Protein AF-A0A4Y2MQF5-F1 (afdb_monomer)

Nearest PDB structures (foldseek):
  8ouw-assembly1_B  TM=2.070E-01  e=8.314E+00  Caenorhabditis elegans

Foldseek 3Di:
DDPVVPVCVQVVDPVSVVVVVVVVCVVCVVVVDDDDDDPDDPLLVQLVVQVVVVVVDVDGDDDDDFPVNVLSNLVVDPDCPPD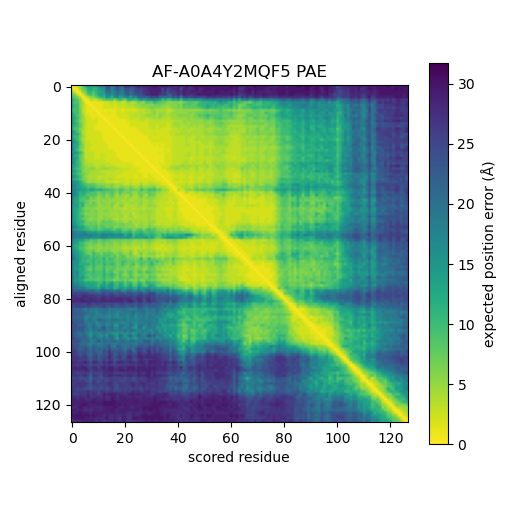HPVVNVVSVVCCVQCHGPVDRPPPPDHSVVVVVVVVVCVVVPDD

Sequence (127 aa):
MSATNVQEKFLSNDKNKQRLINMLCVKFQKEGFVVKQAEEDVDYLMIKNALEIEKESLFVAVVGEDVDLLVIMTTSTNSENSFSPHIRNNILFLHAFGGCDTTSALFRQGKKKFINSTELQAADFFP

Organism: Araneus ventricosus (NCBI:txid182803)

Mean predicted aligned error: 13.64 Å

Structure (mmCIF, N/CA/C/O backbone):
data_AF-A0A4Y2MQF5-F1
#
_entry.id   AF-A0A4Y2MQF5-F1
#
loop_
_atom_site.group_PDB
_atom_site.id
_atom_site.type_symbol
_atom_site.label_atom_id
_atom_site.label_alt_id
_atom_site.label_comp_id
_atom_site.label_asym_id
_atom_site.label_entity_id
_atom_site.label_seq_id
_atom_site.pdbx_PDB_ins_code
_atom_site.Cartn_x
_atom_site.Cartn_y
_atom_site.Cartn_z
_atom_site.occupancy
_atom_site.B_iso_or_equiv
_atom_site.auth_seq_id
_atom_site.auth_comp_id
_atom_site.auth_asym_id
_atom_site.auth_atom_id
_atom_site.pdbx_PDB_model_num
ATOM 1 N N . MET A 1 1 ? -0.814 -3.547 -37.266 1.00 41.41 1 MET A N 1
ATOM 2 C CA . MET A 1 1 ? -0.016 -2.571 -36.493 1.00 41.41 1 MET A CA 1
ATOM 3 C C . MET A 1 1 ? -0.594 -2.530 -35.093 1.00 41.41 1 MET A C 1
ATOM 5 O O . MET A 1 1 ? -1.747 -2.155 -34.951 1.00 41.41 1 MET A O 1
ATOM 9 N N . SER A 1 2 ? 0.143 -3.033 -34.103 1.00 46.88 2 SER A N 1
ATOM 10 C CA . SER A 1 2 ? -0.310 -3.055 -32.707 1.00 46.88 2 SER A CA 1
ATOM 11 C C . SER A 1 2 ? -0.133 -1.666 -32.086 1.00 46.88 2 SER A C 1
ATOM 13 O O . SER A 1 2 ? 0.865 -0.999 -32.354 1.00 46.88 2 SER A O 1
ATOM 15 N N . ALA A 1 3 ? -1.093 -1.224 -31.273 1.00 51.22 3 ALA A N 1
ATOM 16 C CA . ALA A 1 3 ? -1.109 0.073 -30.589 1.00 51.22 3 ALA A CA 1
ATOM 17 C C . ALA A 1 3 ? -0.084 0.182 -29.434 1.00 51.22 3 ALA A C 1
ATOM 19 O O . ALA A 1 3 ? -0.244 0.993 -28.525 1.00 51.22 3 ALA A O 1
ATOM 20 N N . THR A 1 4 ? 0.981 -0.620 -29.455 1.00 53.91 4 THR A N 1
ATOM 21 C CA . THR A 1 4 ? 1.972 -0.731 -28.378 1.00 53.91 4 THR A CA 1
ATOM 22 C C . THR A 1 4 ? 2.780 0.552 -28.159 1.00 53.91 4 THR A C 1
ATOM 24 O O . THR A 1 4 ? 3.164 0.845 -27.036 1.00 53.91 4 THR A O 1
ATOM 27 N N . ASN A 1 5 ? 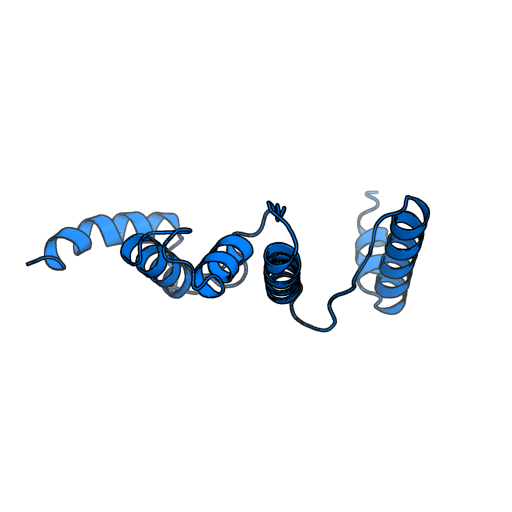2.945 1.396 -29.183 1.00 59.25 5 ASN A N 1
ATOM 28 C CA . ASN A 1 5 ? 3.728 2.636 -29.078 1.00 59.25 5 ASN A CA 1
ATOM 29 C C . ASN A 1 5 ? 2.998 3.808 -28.385 1.00 59.25 5 ASN A C 1
ATOM 31 O O . ASN A 1 5 ? 3.623 4.830 -28.110 1.00 59.25 5 ASN A O 1
ATOM 35 N N . VAL A 1 6 ? 1.683 3.723 -28.137 1.00 81.69 6 VAL A N 1
ATOM 36 C CA . VAL A 1 6 ? 0.910 4.861 -27.593 1.00 81.69 6 VAL A CA 1
ATOM 37 C C . VAL A 1 6 ? 0.894 4.851 -26.068 1.00 81.69 6 VAL A C 1
ATOM 39 O O . VAL A 1 6 ? 1.110 5.895 -25.458 1.00 81.69 6 VAL A O 1
ATOM 42 N N . GLN A 1 7 ? 0.675 3.687 -25.453 1.00 85.56 7 GLN A N 1
ATOM 43 C CA . GLN A 1 7 ? 0.619 3.564 -23.996 1.00 85.56 7 GLN A CA 1
ATOM 44 C C . GLN A 1 7 ? 1.992 3.797 -23.365 1.00 85.56 7 GLN A C 1
ATOM 46 O O . GLN A 1 7 ? 2.103 4.639 -22.478 1.00 85.56 7 GLN A O 1
ATOM 51 N N . GLU A 1 8 ? 3.037 3.115 -23.841 1.00 88.25 8 GLU A N 1
ATOM 52 C CA . GLU A 1 8 ? 4.396 3.304 -23.315 1.00 88.25 8 GLU A CA 1
ATOM 53 C C . GLU A 1 8 ? 4.845 4.760 -23.451 1.00 88.25 8 GLU A C 1
ATOM 55 O O . GLU A 1 8 ? 5.303 5.354 -22.481 1.00 88.25 8 GLU A O 1
ATOM 60 N N . LYS A 1 9 ? 4.608 5.385 -24.611 1.00 89.75 9 LYS A N 1
ATOM 61 C CA . LYS A 1 9 ? 4.920 6.804 -24.847 1.00 89.75 9 LYS A CA 1
ATOM 62 C C . LYS A 1 9 ? 4.100 7.759 -23.977 1.00 89.75 9 LYS A C 1
ATOM 64 O O . LYS A 1 9 ? 4.564 8.845 -23.629 1.00 89.75 9 LYS A O 1
ATOM 69 N N . PHE A 1 10 ? 2.860 7.398 -23.657 1.00 89.81 10 PHE A N 1
ATOM 70 C CA . PHE A 1 10 ? 2.026 8.184 -22.757 1.00 89.81 10 PHE A CA 1
ATOM 71 C C . PHE A 1 10 ? 2.534 8.079 -21.314 1.00 89.81 10 PHE A C 1
ATOM 73 O O . PHE A 1 10 ? 2.687 9.110 -20.659 1.00 89.81 10 PHE A O 1
ATOM 80 N N . LEU A 1 11 ? 2.840 6.864 -20.848 1.00 91.62 11 LEU A N 1
ATOM 81 C CA . LEU A 1 11 ? 3.304 6.579 -19.487 1.00 91.62 11 LEU A CA 1
ATOM 82 C C . LEU A 1 11 ? 4.771 6.966 -19.253 1.00 91.62 11 LEU A C 1
ATOM 84 O O . LEU A 1 11 ? 5.152 7.242 -18.119 1.00 91.62 11 LEU A O 1
ATOM 88 N N . SER A 1 12 ? 5.591 7.077 -20.297 1.00 91.81 12 SER A N 1
ATOM 89 C CA . SER A 1 12 ? 6.964 7.580 -20.179 1.00 91.81 12 SER A CA 1
ATOM 90 C C . SER A 1 12 ? 7.030 9.087 -19.891 1.00 91.81 12 SER A C 1
ATOM 92 O O . SER A 1 12 ? 8.096 9.601 -19.575 1.00 91.81 12 SER A O 1
ATOM 94 N N . ASN A 1 13 ? 5.918 9.820 -20.020 1.00 92.94 13 ASN A N 1
ATOM 95 C CA . ASN A 1 13 ? 5.850 11.257 -19.761 1.00 92.94 13 ASN A CA 1
ATOM 96 C C . ASN A 1 13 ? 5.294 11.536 -18.356 1.00 92.94 13 ASN A C 1
ATOM 98 O O . ASN A 1 13 ? 4.129 11.253 -18.070 1.00 92.94 13 ASN A O 1
ATOM 102 N N . ASP A 1 14 ? 6.095 12.166 -17.495 1.00 93.62 14 ASP A N 1
ATOM 103 C CA . ASP A 1 14 ? 5.702 12.436 -16.106 1.00 93.62 14 ASP A CA 1
ATOM 104 C C . ASP A 1 14 ? 4.481 13.350 -15.982 1.00 93.62 14 ASP A C 1
ATOM 106 O O . ASP A 1 14 ? 3.617 13.108 -15.144 1.00 93.62 14 ASP A O 1
ATOM 110 N N . LYS A 1 15 ? 4.329 14.350 -16.862 1.00 93.81 15 LYS A N 1
ATOM 111 C CA . LYS A 1 15 ? 3.142 15.224 -16.856 1.00 93.81 15 LYS A CA 1
ATOM 112 C C . LYS A 1 15 ? 1.874 14.445 -17.193 1.00 93.81 15 LYS A C 1
ATOM 114 O O . LYS A 1 15 ? 0.815 14.732 -16.637 1.00 93.81 15 LYS A O 1
ATOM 119 N N . ASN A 1 16 ? 1.968 13.469 -18.094 1.00 92.31 16 ASN A N 1
ATOM 120 C CA . ASN A 1 16 ? 0.840 12.612 -18.446 1.00 92.31 16 ASN A CA 1
ATOM 121 C C . ASN A 1 16 ? 0.499 11.644 -17.311 1.00 92.31 16 ASN A C 1
ATOM 123 O O . ASN A 1 16 ? -0.678 11.538 -16.967 1.00 92.31 16 ASN A O 1
ATOM 127 N N . LYS A 1 17 ? 1.503 11.014 -16.682 1.00 92.19 17 LYS A N 1
ATOM 128 C CA . LYS A 1 17 ? 1.304 10.182 -15.481 1.00 92.19 17 LYS A CA 1
ATOM 129 C C . LYS A 1 17 ? 0.608 10.968 -14.373 1.00 92.19 17 LYS A C 1
ATOM 131 O O . LYS A 1 17 ? -0.427 10.536 -13.880 1.00 92.19 17 LYS A O 1
ATOM 136 N N . GLN A 1 18 ? 1.104 12.163 -14.061 1.00 91.62 18 GLN A N 1
ATOM 137 C CA . GLN A 1 18 ? 0.517 13.021 -13.030 1.00 91.62 18 GLN A CA 1
ATOM 138 C C . GLN A 1 18 ? -0.922 13.434 -13.359 1.00 91.62 18 GLN A C 1
ATOM 140 O O . GLN A 1 18 ? -1.805 13.380 -12.507 1.00 91.62 18 GLN A O 1
ATOM 145 N N . ARG A 1 19 ? -1.210 13.785 -14.619 1.00 94.56 19 ARG A N 1
ATOM 146 C CA . ARG A 1 19 ? -2.586 14.073 -15.058 1.00 94.56 19 ARG A CA 1
ATOM 147 C C . ARG A 1 19 ? -3.508 12.863 -14.927 1.00 94.56 19 ARG A C 1
ATOM 149 O O . ARG A 1 19 ? -4.654 13.035 -14.518 1.00 94.56 19 ARG A O 1
ATOM 156 N N . LEU A 1 20 ? -3.025 11.671 -15.274 1.00 94.19 20 LEU A N 1
ATOM 157 C CA . LEU A 1 20 ? -3.786 10.430 -15.148 1.00 94.19 20 LEU A CA 1
ATOM 158 C C . LEU A 1 20 ? -4.105 10.130 -13.679 1.00 94.19 20 LEU A C 1
ATOM 160 O O . LEU A 1 20 ? -5.267 9.893 -13.356 1.00 94.19 20 LEU A O 1
ATOM 164 N N . ILE A 1 21 ? -3.104 10.214 -12.800 1.00 93.00 21 ILE A N 1
ATOM 165 C CA . ILE A 1 21 ? -3.263 10.020 -11.353 1.00 93.00 21 ILE A CA 1
ATOM 166 C C . ILE A 1 21 ? -4.287 11.019 -10.800 1.00 93.00 21 ILE A C 1
ATOM 168 O O . ILE A 1 21 ? -5.267 10.615 -10.179 1.00 93.00 21 ILE A O 1
ATOM 172 N N . ASN A 1 22 ? -4.144 12.310 -11.110 1.00 94.50 22 ASN A N 1
ATOM 173 C CA . ASN A 1 22 ? -5.073 13.340 -10.638 1.00 94.50 22 ASN A CA 1
ATOM 174 C C . ASN A 1 22 ? -6.507 13.125 -11.137 1.00 94.50 22 ASN A C 1
ATOM 176 O O . ASN A 1 22 ? -7.459 13.320 -10.382 1.00 94.50 22 ASN A O 1
ATOM 180 N N . MET A 1 23 ? 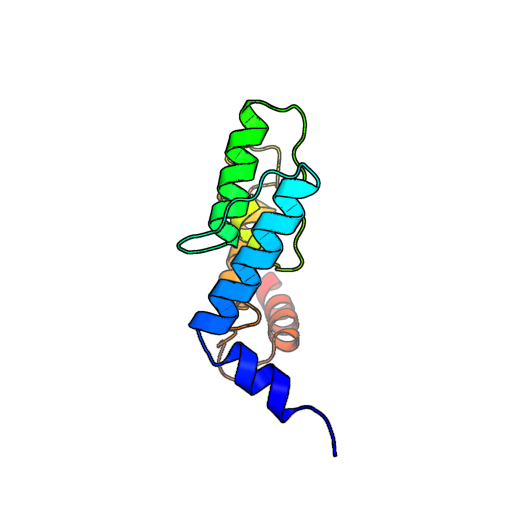-6.678 12.701 -12.392 1.00 96.50 23 MET A N 1
ATOM 181 C CA . MET A 1 23 ? -7.994 12.367 -12.939 1.00 96.50 23 MET A CA 1
ATOM 182 C C . MET A 1 23 ? -8.649 11.222 -12.156 1.00 96.50 23 MET A C 1
ATOM 184 O O . MET A 1 23 ? -9.823 11.332 -11.791 1.00 96.50 23 MET A O 1
ATOM 188 N N . LEU A 1 24 ? -7.892 10.164 -11.848 1.00 93.94 24 LEU A N 1
ATOM 189 C CA . LEU A 1 24 ? -8.375 9.046 -11.036 1.00 93.94 24 LEU A CA 1
ATOM 190 C C . LEU A 1 24 ? -8.734 9.498 -9.616 1.00 93.94 24 LEU A C 1
ATOM 192 O O . LEU A 1 24 ? -9.830 9.188 -9.151 1.00 93.94 24 LEU A O 1
ATOM 196 N N . CYS A 1 25 ? -7.878 10.288 -8.960 1.00 94.56 25 CYS A N 1
ATOM 197 C CA . CYS A 1 25 ? -8.151 10.814 -7.620 1.00 94.56 25 CYS A CA 1
ATOM 198 C C . CYS A 1 25 ? -9.461 11.603 -7.574 1.00 94.56 25 CYS A C 1
ATOM 200 O O . CYS A 1 25 ? -10.313 11.321 -6.736 1.00 94.56 25 CYS A O 1
ATOM 202 N N . VAL A 1 26 ? -9.660 12.534 -8.513 1.00 95.88 26 VAL A N 1
ATOM 203 C CA . VAL A 1 26 ? -10.897 13.324 -8.600 1.00 95.88 26 VAL A CA 1
ATOM 204 C C . VAL A 1 26 ? -12.111 12.425 -8.822 1.00 95.88 26 VAL A C 1
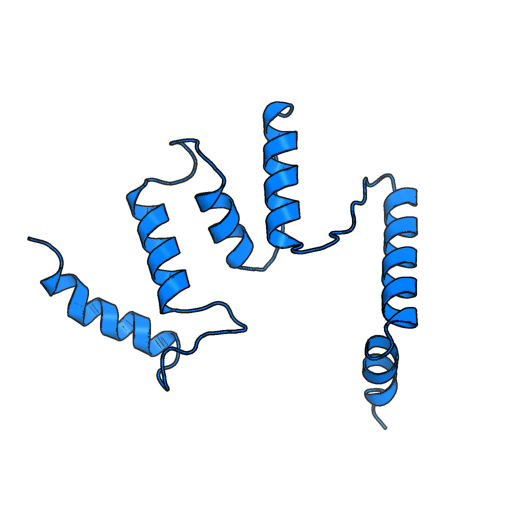ATOM 206 O O . VAL A 1 26 ? -13.176 12.687 -8.266 1.00 95.88 26 VAL A O 1
ATOM 209 N N . LYS A 1 27 ? -11.983 11.370 -9.634 1.00 97.06 27 LYS A N 1
ATOM 210 C CA . LYS A 1 27 ? -13.090 10.447 -9.891 1.00 97.06 27 LYS A CA 1
ATOM 211 C C . LYS A 1 27 ? -13.476 9.666 -8.635 1.00 97.06 27 LYS A C 1
ATOM 213 O O . LYS A 1 27 ? -14.645 9.672 -8.278 1.00 97.06 27 LYS A O 1
ATOM 218 N N . PHE A 1 28 ? -12.515 9.075 -7.931 1.00 94.56 28 PHE A N 1
ATOM 219 C CA . PHE A 1 28 ? -12.787 8.356 -6.683 1.00 94.56 28 PHE A CA 1
ATOM 220 C C . PHE A 1 28 ? -13.339 9.273 -5.586 1.00 94.56 28 PHE A C 1
ATOM 222 O O . PHE A 1 28 ? -14.295 8.905 -4.909 1.00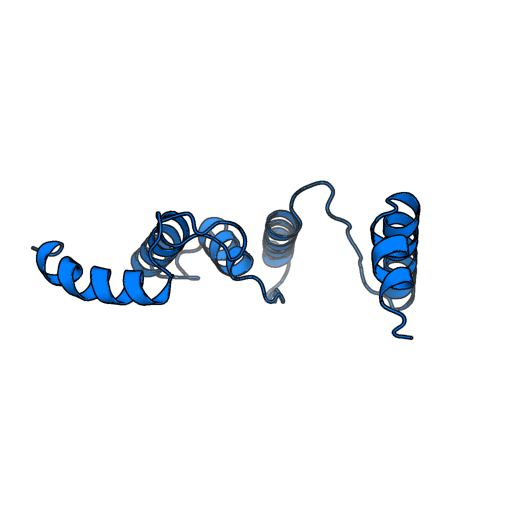 94.56 28 PHE A O 1
ATOM 229 N N . GLN A 1 29 ? -12.817 10.495 -5.466 1.00 96.69 29 GLN A N 1
ATOM 230 C CA . GLN A 1 29 ? -13.350 11.491 -4.532 1.00 96.69 29 GLN A CA 1
ATOM 231 C C . GLN A 1 29 ? -14.804 11.863 -4.844 1.00 96.69 29 GLN A C 1
ATOM 233 O O . GLN A 1 29 ? -15.606 12.024 -3.928 1.00 96.69 29 GLN A O 1
ATOM 238 N N . LYS A 1 30 ? -15.175 11.959 -6.128 1.00 97.06 30 LYS A N 1
ATOM 239 C CA . LYS A 1 30 ? -16.569 12.194 -6.542 1.00 97.06 30 LYS A CA 1
ATOM 240 C C . LYS A 1 30 ? -17.502 11.034 -6.201 1.00 97.06 30 LYS A C 1
ATOM 242 O O . LYS A 1 30 ? -18.656 11.288 -5.883 1.00 97.06 30 LYS A O 1
ATOM 247 N N . GLU A 1 31 ? -17.005 9.802 -6.235 1.00 96.94 31 GLU A N 1
ATOM 248 C CA . GLU A 1 31 ? -17.744 8.609 -5.792 1.00 96.94 31 GLU A CA 1
ATOM 249 C C . GLU A 1 31 ? -17.780 8.470 -4.252 1.00 96.94 31 GLU A C 1
ATOM 251 O O . GLU A 1 31 ? -18.302 7.492 -3.727 1.00 96.94 31 GLU A O 1
ATOM 256 N N . GLY A 1 32 ? -17.238 9.445 -3.508 1.00 96.00 32 GLY A N 1
ATOM 257 C CA . GLY A 1 32 ? -17.285 9.493 -2.044 1.00 96.00 32 GLY A CA 1
ATOM 258 C C . GLY A 1 32 ? -16.120 8.802 -1.336 1.00 96.00 32 GLY A C 1
ATOM 259 O O . GLY A 1 32 ? -16.129 8.706 -0.109 1.00 96.00 32 GLY A O 1
ATOM 260 N N . PHE A 1 33 ? -15.101 8.342 -2.066 1.00 93.56 33 PHE A N 1
ATOM 261 C CA . PHE A 1 33 ? -13.916 7.740 -1.457 1.00 93.56 33 PHE A CA 1
ATOM 262 C C . PHE A 1 33 ? -12.928 8.801 -0.969 1.00 93.56 33 PHE A C 1
ATOM 264 O O . PHE A 1 33 ? -12.622 9.774 -1.662 1.00 93.56 33 PHE A O 1
ATOM 271 N N . VAL A 1 34 ? -12.345 8.567 0.206 1.00 91.12 34 VAL A N 1
ATOM 272 C CA . VAL A 1 34 ? -11.177 9.326 0.665 1.00 91.12 34 VAL A CA 1
ATOM 273 C C . VAL A 1 34 ? -9.950 8.810 -0.080 1.00 91.12 34 VAL A C 1
ATOM 275 O O . VAL A 1 34 ? -9.621 7.631 -0.006 1.00 91.12 34 VAL A O 1
ATOM 278 N N . VAL A 1 35 ? -9.262 9.700 -0.794 1.00 91.44 35 VAL A N 1
ATOM 279 C CA . VAL A 1 35 ? -8.063 9.367 -1.573 1.00 91.44 35 VAL A CA 1
ATOM 280 C C . VAL A 1 35 ? -6.862 10.100 -0.992 1.00 91.44 35 VAL A C 1
ATOM 282 O O . VAL A 1 35 ? -6.896 11.324 -0.863 1.00 91.44 35 VAL A O 1
ATOM 285 N N . LYS A 1 36 ? -5.792 9.359 -0.693 1.00 89.38 36 LYS A N 1
ATOM 286 C CA . LYS A 1 36 ? -4.476 9.893 -0.317 1.00 89.38 36 LYS A CA 1
ATOM 287 C C . LYS A 1 36 ? -3.451 9.428 -1.354 1.00 89.38 36 LYS A C 1
ATOM 289 O O . LYS A 1 36 ? -3.390 8.240 -1.647 1.00 89.38 36 LYS A O 1
ATOM 294 N N . GLN A 1 37 ? -2.676 10.351 -1.921 1.00 89.25 37 GLN A N 1
ATOM 295 C CA . GLN A 1 37 ? -1.520 9.997 -2.753 1.00 89.25 37 GLN A CA 1
ATOM 296 C C . GLN A 1 37 ? -0.294 9.830 -1.852 1.00 89.25 37 GLN A C 1
ATOM 298 O O . GLN A 1 37 ? -0.103 10.629 -0.936 1.00 89.25 37 GLN A O 1
ATOM 303 N N . ALA A 1 38 ? 0.516 8.803 -2.107 1.00 86.56 38 ALA A N 1
ATOM 304 C CA . ALA A 1 38 ? 1.794 8.643 -1.429 1.00 86.56 38 ALA A CA 1
ATOM 305 C C . ALA A 1 38 ? 2.842 9.571 -2.045 1.00 86.56 38 ALA A C 1
ATOM 307 O O . ALA A 1 38 ? 2.953 9.660 -3.266 1.00 86.56 38 ALA A O 1
ATOM 308 N N . GLU A 1 39 ? 3.588 10.268 -1.192 1.00 81.44 39 GLU A N 1
ATOM 309 C CA . GLU A 1 39 ? 4.730 11.090 -1.606 1.00 81.44 39 GLU A CA 1
ATOM 310 C C . GLU A 1 39 ? 6.001 10.243 -1.780 1.00 81.44 39 GLU A C 1
ATOM 312 O O . GLU A 1 39 ? 6.825 10.528 -2.644 1.00 81.44 39 GLU A O 1
ATOM 317 N N . GLU A 1 40 ? 6.113 9.168 -0.998 1.00 79.69 40 GLU A N 1
ATOM 318 C CA . GLU A 1 40 ? 7.237 8.233 -0.992 1.00 79.69 40 GLU A CA 1
ATOM 319 C C . GLU A 1 40 ? 6.740 6.808 -1.309 1.00 79.69 40 GLU A C 1
ATOM 321 O O . GLU A 1 40 ? 6.213 6.550 -2.389 1.00 79.69 40 GLU A O 1
ATOM 326 N N . ASP A 1 41 ? 6.890 5.882 -0.364 1.00 84.12 41 ASP A N 1
ATOM 327 C CA . ASP A 1 41 ? 6.513 4.480 -0.490 1.00 84.12 41 ASP A CA 1
ATOM 328 C C . ASP A 1 41 ? 5.006 4.279 -0.225 1.00 84.12 41 ASP A C 1
ATOM 330 O O . ASP A 1 41 ? 4.481 4.637 0.838 1.00 84.12 41 ASP A O 1
ATOM 334 N N . VAL A 1 42 ? 4.300 3.723 -1.216 1.00 84.62 42 VAL A N 1
ATOM 335 C CA . VAL A 1 42 ? 2.854 3.457 -1.148 1.00 84.62 42 VAL A CA 1
ATOM 336 C C . VAL A 1 42 ? 2.543 2.374 -0.120 1.00 84.62 42 VAL A C 1
ATOM 338 O O . VAL A 1 42 ? 1.561 2.511 0.615 1.00 84.62 42 VAL A O 1
ATOM 341 N N . ASP A 1 43 ? 3.376 1.341 -0.030 1.00 86.38 43 ASP A N 1
ATOM 342 C CA . ASP A 1 43 ? 3.150 0.178 0.820 1.00 86.38 43 ASP A CA 1
ATOM 343 C C . ASP A 1 43 ? 3.270 0.579 2.285 1.00 86.38 43 ASP A C 1
ATOM 345 O O . ASP A 1 43 ? 2.348 0.368 3.081 1.00 86.38 43 ASP A O 1
ATOM 349 N N . TYR A 1 44 ? 4.354 1.277 2.633 1.00 85.12 44 TYR A N 1
ATOM 350 C CA . TYR A 1 44 ? 4.534 1.797 3.987 1.00 85.12 44 TYR A CA 1
ATOM 351 C C . TYR A 1 44 ? 3.419 2.771 4.380 1.00 85.12 44 TYR A C 1
ATOM 353 O O . TYR A 1 44 ? 2.854 2.670 5.476 1.00 85.12 44 TYR A O 1
ATOM 361 N N . LEU A 1 45 ? 3.060 3.700 3.488 1.00 86.50 45 LEU A N 1
ATOM 362 C CA . LEU A 1 45 ? 2.012 4.674 3.777 1.00 86.50 45 LEU A CA 1
ATOM 363 C C . LEU A 1 45 ? 0.638 4.009 3.935 1.00 86.50 45 LEU A C 1
ATOM 365 O O . LEU A 1 45 ? -0.151 4.437 4.785 1.00 86.50 45 LEU A O 1
ATOM 369 N N . MET A 1 46 ? 0.334 2.972 3.153 1.00 89.19 46 MET A N 1
ATOM 370 C CA . MET A 1 46 ? -0.925 2.240 3.269 1.00 89.19 46 MET A CA 1
ATOM 371 C C . MET A 1 46 ? -1.025 1.523 4.619 1.00 89.19 46 MET A C 1
ATOM 373 O O . MET A 1 46 ? -2.026 1.689 5.320 1.00 89.19 46 MET A O 1
ATOM 377 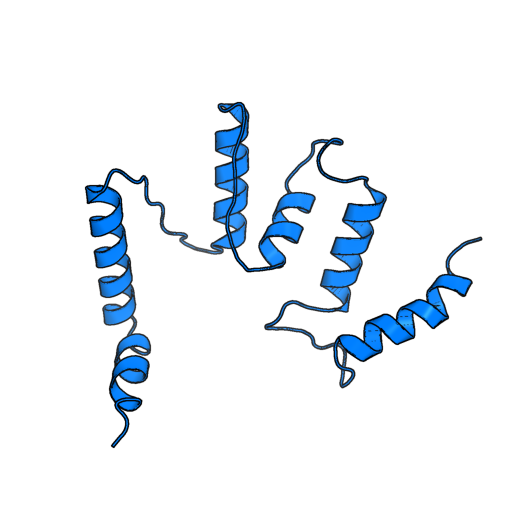N N . ILE A 1 47 ? 0.025 0.802 5.024 1.00 88.88 47 ILE A N 1
ATOM 378 C CA . ILE A 1 47 ? 0.060 0.093 6.311 1.00 88.88 47 ILE A CA 1
ATOM 379 C C . ILE A 1 47 ? -0.004 1.071 7.486 1.00 88.88 47 ILE A C 1
ATOM 381 O O . ILE A 1 47 ? -0.782 0.870 8.420 1.00 88.88 47 ILE A O 1
ATOM 385 N N . LYS A 1 48 ? 0.749 2.173 7.427 1.00 87.38 48 LYS A N 1
ATOM 386 C CA . LYS A 1 48 ? 0.719 3.201 8.472 1.00 87.38 48 LYS A CA 1
ATOM 387 C C . LYS A 1 48 ? -0.678 3.803 8.639 1.00 87.38 48 LYS A C 1
ATOM 389 O O . LYS A 1 48 ? -1.168 3.893 9.761 1.00 87.38 48 LYS A O 1
ATOM 394 N N . ASN A 1 49 ? -1.336 4.173 7.537 1.00 87.88 49 ASN A N 1
ATOM 395 C CA . ASN A 1 49 ? -2.707 4.686 7.585 1.00 87.88 49 ASN A CA 1
ATOM 396 C C . ASN A 1 49 ? -3.683 3.643 8.147 1.00 87.88 49 ASN A C 1
ATOM 398 O O . ASN A 1 49 ? -4.565 3.998 8.923 1.00 87.88 49 ASN A O 1
ATOM 402 N N . ALA A 1 50 ? -3.533 2.369 7.777 1.00 88.38 50 ALA A N 1
ATOM 403 C CA . ALA A 1 50 ? -4.382 1.300 8.294 1.00 88.38 50 ALA A CA 1
ATOM 404 C C . ALA A 1 50 ? -4.254 1.155 9.819 1.00 88.38 50 ALA A C 1
ATOM 406 O O . ALA A 1 50 ? -5.271 1.069 10.501 1.00 88.38 50 ALA A O 1
ATOM 407 N N . LEU A 1 51 ? -3.030 1.212 10.356 1.00 85.88 51 LEU A N 1
ATOM 408 C CA . LEU A 1 51 ? -2.764 1.173 11.801 1.00 85.88 51 LEU A CA 1
ATOM 409 C C . LEU A 1 51 ? -3.281 2.415 12.537 1.00 85.88 51 LEU A C 1
ATOM 411 O O . LEU A 1 51 ? -3.683 2.336 13.695 1.00 85.88 51 LEU A O 1
ATOM 415 N N . GLU A 1 52 ? -3.261 3.583 11.895 1.00 87.00 52 GLU A N 1
ATOM 416 C CA . GLU A 1 52 ? -3.872 4.791 12.457 1.00 87.00 52 GLU A CA 1
ATOM 417 C C . GLU A 1 52 ? -5.399 4.654 12.540 1.00 87.00 52 GLU A C 1
ATOM 419 O O . GLU A 1 52 ? -5.971 4.966 13.581 1.00 87.00 52 GLU A O 1
ATOM 424 N N . ILE A 1 53 ? -6.045 4.123 11.496 1.00 86.06 53 ILE A N 1
ATOM 425 C CA . ILE A 1 53 ? -7.501 3.895 11.463 1.00 86.06 53 ILE A CA 1
ATOM 426 C C . ILE A 1 53 ? -7.919 2.786 12.438 1.00 86.06 53 ILE A C 1
ATOM 428 O O . ILE A 1 53 ? -8.973 2.896 13.063 1.00 86.06 53 ILE A O 1
ATOM 432 N N . GLU A 1 54 ? -7.107 1.737 12.599 1.00 85.56 54 GLU A N 1
ATOM 433 C CA . GLU A 1 54 ? -7.359 0.618 13.521 1.00 85.56 54 GLU A CA 1
ATOM 434 C C . GLU A 1 54 ? -7.503 1.093 14.972 1.00 85.56 54 GLU A C 1
ATOM 436 O O . GLU A 1 54 ? -8.367 0.613 15.697 1.00 85.56 54 GLU A O 1
ATOM 441 N N . LYS A 1 55 ? -6.742 2.108 15.396 1.00 82.94 55 LYS A N 1
ATOM 442 C CA . LYS A 1 55 ? -6.884 2.679 16.749 1.00 82.94 55 LYS A CA 1
ATOM 443 C C . LYS A 1 55 ? -8.277 3.245 17.022 1.00 82.94 55 LYS A C 1
ATOM 445 O O . LYS A 1 55 ? -8.688 3.324 18.177 1.00 82.94 55 LYS A O 1
ATOM 450 N N . GLU A 1 56 ? -8.976 3.658 15.972 1.00 81.69 56 GLU A N 1
ATOM 451 C CA . GLU A 1 56 ? -10.294 4.287 16.037 1.00 81.69 56 GLU A CA 1
ATOM 452 C C . GLU A 1 56 ? -11.417 3.360 15.538 1.00 81.69 56 GLU A C 1
ATOM 454 O O . GLU A 1 56 ? -12.595 3.696 15.660 1.00 81.69 56 GLU A O 1
ATOM 459 N N . SER A 1 57 ? -11.077 2.187 14.991 1.00 78.62 57 SER A N 1
ATOM 460 C CA . SER A 1 57 ? -12.005 1.292 14.291 1.00 78.62 57 SER A CA 1
ATOM 461 C C . SER A 1 57 ? -11.875 -0.147 14.774 1.00 78.62 57 SER A C 1
ATOM 463 O O . SER A 1 57 ? -10.785 -0.656 14.983 1.00 78.62 57 SER A O 1
ATOM 465 N N . LEU A 1 58 ? -12.995 -0.864 14.870 1.00 75.56 58 LEU A N 1
ATOM 466 C CA . LEU A 1 58 ? -12.985 -2.271 15.297 1.00 75.56 58 LEU A CA 1
ATOM 467 C C . LEU A 1 58 ? -12.313 -3.215 14.286 1.00 75.56 58 LEU A C 1
ATOM 469 O O . LEU A 1 58 ? -11.881 -4.302 14.661 1.00 75.56 58 LEU A O 1
ATOM 473 N N . PHE A 1 59 ? -12.275 -2.839 13.004 1.00 83.00 59 PHE A N 1
ATOM 474 C CA . PHE A 1 59 ? -11.734 -3.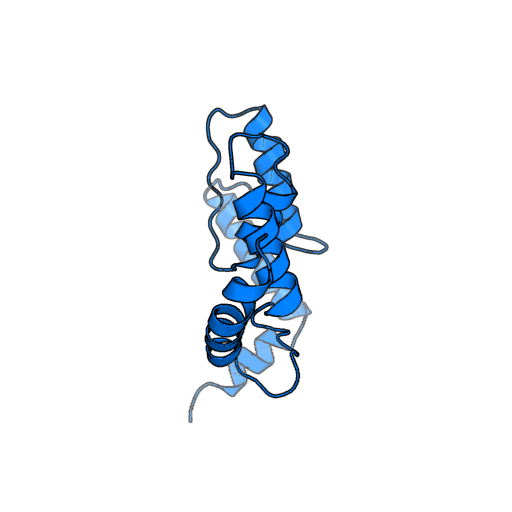670 11.935 1.00 83.00 59 PHE A CA 1
ATOM 475 C C . PHE A 1 59 ? -11.243 -2.816 10.764 1.00 83.00 59 PHE A C 1
ATOM 477 O O . PHE A 1 59 ? -11.949 -1.915 10.309 1.00 83.00 59 PHE A O 1
ATOM 484 N N . VAL A 1 60 ? -10.060 -3.145 10.246 1.00 85.50 60 VAL A N 1
ATOM 485 C CA . VAL A 1 60 ? -9.469 -2.527 9.056 1.00 85.50 60 VAL A CA 1
ATOM 486 C C . VAL A 1 60 ? -9.003 -3.631 8.115 1.00 85.50 60 VAL A C 1
ATOM 488 O O . VAL A 1 60 ? -8.300 -4.549 8.529 1.00 85.50 60 VAL A O 1
ATOM 491 N N . ALA A 1 61 ? -9.384 -3.533 6.841 1.00 86.38 61 ALA A N 1
ATOM 492 C CA . ALA A 1 61 ? -8.904 -4.417 5.787 1.00 86.38 61 ALA A CA 1
ATOM 493 C C . ALA A 1 61 ? -7.980 -3.645 4.846 1.00 86.38 61 ALA A C 1
ATOM 495 O O . ALA A 1 61 ? -8.353 -2.597 4.319 1.00 86.38 61 ALA A O 1
ATOM 496 N N . VAL A 1 62 ? -6.790 -4.194 4.620 1.00 86.31 62 VAL A N 1
ATOM 497 C CA . VAL A 1 62 ? -5.841 -3.710 3.616 1.00 86.31 62 VAL A CA 1
ATOM 498 C C . VAL A 1 62 ? -5.861 -4.678 2.440 1.00 86.31 62 VAL A C 1
ATOM 500 O O . VAL A 1 62 ? -5.781 -5.888 2.639 1.00 86.31 62 VAL A O 1
ATOM 503 N N . VAL A 1 63 ? -5.995 -4.149 1.224 1.00 85.06 63 VAL A N 1
ATOM 504 C CA . VAL A 1 63 ? -6.076 -4.941 -0.007 1.00 85.06 63 VAL A CA 1
ATOM 505 C C . VAL A 1 63 ? -4.957 -4.511 -0.943 1.00 85.06 63 VAL A C 1
ATOM 507 O O . VAL A 1 63 ? -4.875 -3.344 -1.314 1.00 85.06 63 VAL A O 1
ATOM 510 N N . GLY A 1 64 ? -4.132 -5.469 -1.343 1.00 84.06 64 GLY A N 1
ATOM 511 C CA . GLY A 1 64 ? -3.105 -5.313 -2.365 1.00 84.06 64 GLY A CA 1
ATOM 512 C C . GLY A 1 64 ? -2.547 -6.678 -2.759 1.00 84.06 64 GLY A C 1
ATOM 513 O O . GLY A 1 64 ? -2.800 -7.671 -2.076 1.00 84.06 64 GLY A O 1
ATOM 514 N N . GLU A 1 65 ? -1.859 -6.734 -3.896 1.00 80.31 65 GLU A N 1
ATOM 515 C CA . GLU A 1 65 ? -1.296 -7.977 -4.443 1.00 80.31 65 GLU A CA 1
ATOM 516 C C . GLU A 1 65 ? 0.136 -8.230 -3.944 1.00 80.31 65 GLU A C 1
ATOM 518 O O . GLU A 1 65 ? 0.573 -9.377 -3.864 1.00 80.31 65 GLU A O 1
ATOM 523 N N . ASP A 1 66 ? 0.842 -7.168 -3.550 1.00 81.75 66 ASP A N 1
ATOM 524 C CA . ASP A 1 66 ? 2.264 -7.216 -3.234 1.00 81.75 66 ASP A CA 1
ATOM 525 C C . ASP A 1 66 ? 2.550 -7.923 -1.902 1.00 81.75 66 ASP A C 1
ATOM 527 O O . ASP A 1 66 ? 1.972 -7.622 -0.854 1.00 81.75 66 ASP A O 1
ATOM 531 N N . VAL A 1 67 ? 3.509 -8.854 -1.928 1.00 80.50 67 VAL A N 1
ATOM 532 C CA . VAL A 1 67 ? 3.964 -9.596 -0.736 1.00 80.50 67 VAL A CA 1
ATOM 533 C C . VAL A 1 67 ? 4.581 -8.658 0.304 1.00 80.50 67 VAL A C 1
ATOM 535 O O . VAL A 1 67 ? 4.490 -8.917 1.508 1.00 80.50 67 VAL A O 1
ATOM 538 N N . ASP A 1 68 ? 5.161 -7.549 -0.150 1.00 82.38 68 ASP A N 1
ATOM 539 C CA . ASP A 1 68 ? 5.796 -6.546 0.701 1.00 82.38 68 ASP A CA 1
ATOM 540 C C . ASP A 1 68 ? 4.785 -5.919 1.673 1.00 82.38 68 ASP A C 1
ATOM 542 O O . ASP A 1 68 ? 5.136 -5.638 2.819 1.00 82.38 68 ASP A O 1
ATOM 546 N N . LEU A 1 69 ? 3.497 -5.851 1.309 1.00 82.56 69 LEU A N 1
ATOM 547 C CA . LEU A 1 69 ? 2.427 -5.409 2.208 1.00 82.56 69 LEU A CA 1
ATOM 548 C C . LEU A 1 69 ? 2.283 -6.305 3.433 1.00 82.56 69 LEU A C 1
ATOM 550 O O . LEU A 1 69 ? 2.130 -5.807 4.549 1.00 82.56 69 LEU A O 1
ATOM 554 N N . LEU A 1 70 ? 2.357 -7.625 3.250 1.00 81.56 70 LEU A N 1
ATOM 555 C CA . LEU A 1 70 ? 2.284 -8.570 4.361 1.00 81.56 70 LEU A CA 1
ATOM 556 C C . LEU A 1 70 ? 3.511 -8.422 5.266 1.00 81.56 70 LEU A C 1
ATOM 558 O O . LEU A 1 70 ? 3.380 -8.369 6.490 1.00 81.56 70 LEU A O 1
ATOM 562 N N . VAL A 1 71 ? 4.702 -8.303 4.675 1.00 81.62 71 VAL A N 1
ATOM 563 C CA . VAL A 1 71 ? 5.951 -8.122 5.428 1.00 81.62 71 VAL A CA 1
ATOM 564 C C . VAL A 1 71 ? 5.908 -6.820 6.237 1.00 81.62 71 VAL A C 1
ATOM 566 O O . VAL A 1 71 ? 6.138 -6.836 7.450 1.00 81.62 71 VAL A O 1
ATOM 569 N N . ILE A 1 72 ? 5.543 -5.699 5.613 1.00 84.12 72 ILE A N 1
ATOM 570 C CA . ILE A 1 72 ? 5.451 -4.389 6.271 1.00 84.12 72 ILE A CA 1
ATOM 571 C C . ILE A 1 72 ? 4.351 -4.392 7.342 1.00 84.12 72 ILE A C 1
ATOM 573 O O . ILE A 1 72 ? 4.568 -3.859 8.432 1.00 84.12 72 ILE A O 1
ATOM 577 N N . MET A 1 73 ? 3.217 -5.062 7.109 1.00 82.94 73 MET A N 1
ATOM 578 C CA . MET A 1 73 ? 2.169 -5.235 8.121 1.00 82.94 73 MET A CA 1
ATOM 579 C C . MET A 1 73 ? 2.708 -5.968 9.352 1.00 82.94 73 MET A C 1
ATOM 581 O O . MET A 1 73 ? 2.626 -5.444 10.462 1.00 82.94 73 MET A O 1
ATOM 585 N N . THR A 1 74 ? 3.327 -7.140 9.167 1.00 77.94 74 THR A N 1
ATOM 586 C CA . THR A 1 74 ? 3.843 -7.940 10.294 1.00 77.94 74 THR A CA 1
ATOM 587 C C . THR A 1 74 ? 4.944 -7.234 11.080 1.00 77.94 74 THR A C 1
ATOM 589 O O . THR A 1 74 ? 5.082 -7.455 12.284 1.00 77.94 74 THR A O 1
ATOM 592 N N . THR A 1 75 ? 5.738 -6.386 10.424 1.00 78.44 75 THR A N 1
ATOM 593 C CA . THR A 1 75 ? 6.800 -5.634 11.097 1.00 78.44 75 THR A CA 1
ATOM 594 C C . THR A 1 75 ? 6.279 -4.411 11.845 1.00 78.44 75 THR A C 1
ATOM 596 O O . THR A 1 75 ? 6.846 -4.059 12.883 1.00 78.44 75 THR A O 1
ATOM 599 N N . SER A 1 76 ? 5.198 -3.804 11.353 1.00 78.81 76 SER A N 1
ATOM 600 C CA . SER A 1 76 ? 4.623 -2.568 11.897 1.00 78.81 76 SER A CA 1
ATOM 601 C C . SER A 1 76 ? 3.578 -2.816 12.991 1.00 78.81 76 SER A C 1
ATOM 603 O O . SER A 1 76 ? 3.335 -1.937 13.819 1.00 78.81 76 SER A O 1
ATOM 605 N N . THR A 1 77 ? 2.978 -4.010 13.045 1.00 73.75 77 THR A N 1
ATOM 606 C CA . THR A 1 77 ? 2.077 -4.413 14.134 1.00 73.75 77 THR A CA 1
ATOM 607 C C . THR A 1 77 ? 2.880 -4.841 15.368 1.00 73.75 77 THR A C 1
ATOM 609 O O . THR A 1 77 ? 3.598 -5.840 15.334 1.00 73.75 77 THR A O 1
ATOM 612 N N . ASN A 1 78 ? 2.735 -4.118 16.483 1.00 62.69 78 ASN A N 1
ATOM 613 C CA . ASN A 1 78 ? 3.299 -4.504 17.790 1.00 62.69 78 ASN A CA 1
ATOM 614 C C . ASN A 1 78 ? 2.375 -5.428 18.601 1.00 62.69 78 ASN A C 1
ATOM 616 O O . ASN A 1 78 ? 2.689 -5.764 19.741 1.00 62.69 78 ASN A O 1
ATOM 620 N N . SER A 1 79 ? 1.219 -5.811 18.055 1.00 56.06 79 SER A N 1
ATOM 621 C CA . SER A 1 79 ? 0.290 -6.690 18.753 1.00 56.06 79 SER A CA 1
ATOM 622 C C . SER A 1 79 ? 0.761 -8.142 18.646 1.00 56.06 79 SER A C 1
ATOM 624 O O . SER A 1 79 ? 0.969 -8.673 17.556 1.00 56.06 79 SER A O 1
ATOM 626 N N . GLU A 1 80 ? 0.872 -8.818 19.791 1.00 54.53 80 GLU A N 1
ATOM 627 C CA . GLU A 1 80 ? 1.167 -10.259 19.870 1.00 54.53 80 GLU A CA 1
ATOM 628 C C . GLU A 1 80 ? 0.096 -11.146 19.198 1.00 54.53 80 GLU A C 1
ATOM 630 O O . GLU A 1 80 ? 0.250 -12.360 19.107 1.00 54.53 80 GLU A O 1
ATOM 635 N N . ASN A 1 81 ? -0.984 -10.542 18.692 1.00 53.03 81 ASN A N 1
ATOM 636 C CA . ASN A 1 81 ? -2.150 -11.224 18.138 1.00 53.03 81 ASN A CA 1
ATOM 637 C C . ASN A 1 81 ? -2.136 -11.377 16.609 1.00 53.03 81 ASN A C 1
ATOM 639 O O . ASN A 1 81 ? -3.023 -12.040 16.079 1.00 53.03 81 ASN A O 1
ATOM 643 N N . SER A 1 82 ? -1.186 -10.769 15.889 1.00 57.88 82 SER A N 1
ATOM 644 C CA . SER A 1 82 ? -1.191 -10.792 14.415 1.00 57.88 82 SER A CA 1
ATOM 645 C C . SER A 1 82 ? -0.449 -12.010 13.847 1.00 57.88 82 SER A C 1
ATOM 647 O O . SER A 1 82 ? -0.981 -12.721 13.001 1.00 57.88 82 SER A O 1
ATOM 649 N N . PHE A 1 83 ? 0.740 -12.328 14.370 1.00 58.44 83 PHE A N 1
ATOM 650 C CA . PHE A 1 83 ? 1.519 -13.518 14.007 1.00 58.44 83 PHE A CA 1
ATOM 651 C C . PHE A 1 83 ? 2.422 -13.921 15.173 1.00 58.44 83 PHE A C 1
ATOM 653 O O . PHE A 1 83 ? 2.960 -13.053 15.861 1.00 58.44 83 PHE A O 1
ATOM 660 N N . SER A 1 84 ? 2.645 -15.225 15.382 1.00 59.81 84 SER A N 1
ATOM 661 C CA . SER A 1 84 ? 3.623 -15.655 16.386 1.00 59.81 84 SER A CA 1
ATOM 662 C C . SER A 1 84 ? 5.012 -15.092 16.033 1.00 59.81 84 SER A C 1
ATOM 664 O O . SER A 1 84 ? 5.356 -15.021 14.844 1.00 59.81 84 SER A O 1
ATOM 666 N N . PRO A 1 85 ? 5.847 -14.717 17.022 1.00 65.31 85 PRO A N 1
ATOM 667 C CA . PRO A 1 85 ? 7.178 -14.157 16.768 1.00 65.31 85 PRO A CA 1
ATOM 668 C C . PRO A 1 85 ? 8.039 -15.027 15.837 1.00 65.31 85 PRO A C 1
ATOM 670 O O . PRO A 1 85 ? 8.801 -14.515 15.018 1.00 65.31 85 PRO A O 1
ATOM 673 N N . HIS A 1 86 ? 7.862 -16.351 15.904 1.00 65.25 86 HIS A N 1
ATOM 674 C CA . HIS A 1 86 ? 8.520 -17.311 15.019 1.00 65.25 86 HIS A CA 1
ATOM 675 C C . HIS A 1 86 ? 8.080 -17.177 13.556 1.00 65.25 86 HIS A C 1
ATOM 677 O O . HIS A 1 86 ? 8.926 -17.182 12.664 1.00 65.25 86 HIS A O 1
ATOM 683 N N . ILE A 1 87 ? 6.779 -17.017 13.291 1.00 66.94 87 ILE A N 1
ATOM 684 C CA . ILE A 1 87 ? 6.266 -16.844 11.925 1.00 66.94 87 ILE A CA 1
ATOM 685 C C . ILE A 1 87 ? 6.750 -15.510 11.344 1.00 66.94 87 ILE A C 1
ATOM 687 O O . ILE A 1 87 ? 7.211 -15.475 10.204 1.00 66.94 87 ILE A O 1
ATOM 691 N N . ARG A 1 88 ? 6.741 -14.435 12.144 1.00 68.19 88 ARG A N 1
ATOM 692 C CA . ARG A 1 88 ? 7.250 -13.116 11.733 1.00 68.19 88 ARG A CA 1
ATOM 693 C C . ARG A 1 88 ? 8.733 -13.165 11.349 1.00 68.19 88 ARG A C 1
ATOM 695 O O . ARG A 1 88 ? 9.098 -12.679 10.280 1.00 68.19 88 ARG A O 1
ATOM 702 N N . ASN A 1 89 ? 9.577 -13.776 12.182 1.00 66.94 89 ASN A N 1
ATOM 703 C CA . ASN A 1 89 ? 11.015 -13.880 11.911 1.00 66.94 89 ASN A CA 1
ATOM 704 C C . ASN A 1 89 ? 11.311 -14.733 10.672 1.00 66.94 89 ASN A C 1
ATOM 706 O O . ASN A 1 89 ? 12.182 -14.374 9.883 1.00 66.94 89 ASN A O 1
ATOM 710 N N . ASN A 1 90 ? 10.559 -15.816 10.464 1.00 70.31 90 ASN A N 1
ATOM 711 C CA . ASN A 1 90 ? 10.717 -16.663 9.284 1.00 70.31 90 ASN A CA 1
ATOM 712 C C . ASN A 1 90 ? 10.321 -15.928 7.996 1.00 70.31 90 ASN A C 1
ATOM 714 O O . ASN A 1 90 ? 11.040 -16.022 7.005 1.00 70.31 90 ASN A O 1
ATOM 718 N N . ILE A 1 91 ? 9.224 -15.161 8.008 1.00 72.06 91 ILE A N 1
ATOM 719 C CA . ILE A 1 91 ? 8.810 -14.340 6.857 1.00 72.06 91 ILE A CA 1
ATOM 720 C C . ILE A 1 91 ? 9.864 -13.265 6.557 1.00 72.06 91 ILE A C 1
ATOM 722 O O . ILE A 1 91 ? 10.248 -13.092 5.401 1.00 72.06 91 ILE A O 1
ATOM 726 N N . LEU A 1 92 ? 10.385 -12.589 7.585 1.00 69.69 92 LEU A N 1
ATOM 727 C CA . LEU A 1 92 ? 11.408 -11.554 7.423 1.00 69.69 92 LEU A CA 1
ATOM 728 C C . LEU A 1 92 ? 12.727 -12.129 6.884 1.00 69.69 92 LEU A C 1
ATOM 730 O O . LEU A 1 92 ? 13.343 -11.541 5.997 1.00 69.69 92 LEU A O 1
ATOM 734 N N . PHE A 1 93 ? 13.131 -13.303 7.378 1.00 70.19 93 PHE A N 1
ATOM 735 C CA . PHE A 1 93 ? 14.296 -14.037 6.889 1.00 70.19 93 PHE A CA 1
ATOM 736 C C . PHE A 1 93 ? 14.110 -14.457 5.425 1.00 70.19 93 PHE A C 1
ATOM 738 O O . PHE A 1 93 ? 14.967 -14.184 4.588 1.00 70.19 93 PHE A O 1
ATOM 745 N N . LEU A 1 94 ? 12.967 -15.054 5.080 1.00 70.56 94 LEU A N 1
ATOM 746 C CA . LEU A 1 94 ? 12.660 -15.439 3.701 1.00 70.56 94 LEU A CA 1
ATOM 747 C C . LEU A 1 94 ? 12.642 -14.234 2.754 1.00 70.56 94 LEU A C 1
ATOM 749 O O . LEU A 1 94 ? 13.156 -14.348 1.647 1.00 70.56 94 LEU A O 1
ATOM 753 N N . HIS A 1 95 ? 12.106 -13.087 3.173 1.00 69.94 95 HIS A N 1
ATOM 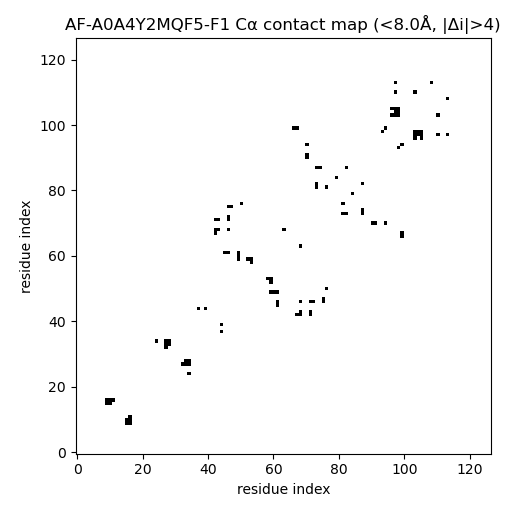754 C CA . HIS A 1 95 ? 12.122 -11.867 2.367 1.00 69.94 95 HIS A CA 1
ATOM 755 C C . HIS A 1 95 ? 13.549 -11.309 2.205 1.00 69.94 95 HIS A C 1
ATOM 757 O O . HIS A 1 95 ? 13.966 -11.014 1.086 1.00 69.94 95 HIS A O 1
ATOM 763 N N . ALA A 1 96 ? 14.340 -11.249 3.284 1.00 66.38 96 ALA A N 1
ATOM 764 C CA . ALA A 1 96 ? 15.718 -10.749 3.250 1.00 66.38 96 ALA A CA 1
ATOM 765 C C . ALA A 1 96 ? 16.655 -11.604 2.374 1.00 66.38 96 ALA A C 1
ATOM 767 O O . ALA A 1 96 ? 17.520 -11.063 1.687 1.00 66.38 96 ALA A O 1
ATOM 768 N N . PHE A 1 97 ? 16.484 -12.931 2.379 1.00 65.38 97 PHE A N 1
ATOM 769 C CA . PHE A 1 97 ? 17.304 -13.851 1.580 1.00 65.38 97 PHE A CA 1
ATOM 770 C C . PHE A 1 97 ? 16.717 -14.148 0.191 1.00 65.38 97 PHE A C 1
ATOM 772 O O . PHE A 1 97 ? 17.464 -14.395 -0.757 1.00 65.38 97 PHE A O 1
ATOM 779 N N . GLY A 1 98 ? 15.391 -14.145 0.056 1.00 64.50 98 GLY A N 1
ATOM 780 C CA . GLY A 1 98 ? 14.675 -14.483 -1.177 1.00 64.50 98 GLY A CA 1
ATOM 781 C C . GLY A 1 98 ? 14.427 -13.296 -2.108 1.00 64.50 98 GLY A C 1
ATOM 782 O O . GLY A 1 98 ? 14.323 -13.507 -3.318 1.00 64.50 98 GLY A O 1
ATOM 783 N N . GLY A 1 99 ? 14.380 -12.074 -1.569 1.00 58.81 99 GLY A N 1
ATOM 784 C CA . GLY A 1 99 ? 14.146 -10.831 -2.304 1.00 58.81 99 GLY A CA 1
ATOM 785 C C . GLY A 1 99 ? 12.698 -10.606 -2.769 1.00 58.81 99 GLY A C 1
ATOM 786 O O . GLY A 1 99 ? 11.938 -11.554 -2.994 1.00 58.81 99 GLY A O 1
ATOM 787 N N . CYS A 1 100 ? 12.331 -9.334 -2.961 1.00 59.56 100 CYS A N 1
ATOM 788 C CA . CYS A 1 100 ? 11.091 -8.910 -3.629 1.00 59.56 100 CYS A CA 1
ATOM 789 C C . CYS A 1 100 ? 11.122 -9.291 -5.127 1.00 59.56 100 CYS A C 1
ATOM 791 O O . CYS A 1 100 ? 12.184 -9.584 -5.685 1.00 59.56 100 CYS A O 1
ATOM 793 N N . ASP A 1 101 ? 9.971 -9.316 -5.802 1.00 57.03 101 ASP A N 1
ATOM 794 C CA . ASP A 1 101 ? 9.846 -9.596 -7.243 1.00 57.03 101 ASP A CA 1
ATOM 795 C C . ASP A 1 101 ? 10.683 -8.667 -8.146 1.00 57.03 101 ASP A C 1
ATOM 797 O O . ASP A 1 101 ? 10.976 -9.028 -9.287 1.00 57.03 101 ASP A O 1
ATOM 801 N N . THR A 1 102 ? 11.166 -7.533 -7.629 1.00 52.41 102 THR A N 1
ATOM 802 C CA . THR A 1 102 ? 12.101 -6.628 -8.321 1.00 52.41 102 THR A CA 1
ATOM 803 C C . THR A 1 102 ? 13.580 -6.795 -7.935 1.00 52.41 102 THR A C 1
ATOM 805 O O . THR A 1 102 ? 14.447 -6.328 -8.676 1.00 52.41 102 THR A O 1
ATOM 808 N N . THR A 1 103 ? 13.918 -7.512 -6.857 1.00 48.88 103 THR A N 1
ATOM 809 C CA . THR A 1 103 ? 15.306 -7.682 -6.375 1.00 48.88 103 THR A CA 1
ATOM 810 C C . THR A 1 103 ? 15.506 -9.005 -5.634 1.00 48.88 103 THR A C 1
ATOM 812 O O . THR A 1 103 ? 15.779 -9.045 -4.440 1.00 48.88 103 THR A O 1
ATOM 815 N N . SER A 1 104 ? 15.481 -10.128 -6.352 1.00 45.62 104 SER A N 1
ATOM 816 C CA . SER A 1 104 ? 16.068 -11.380 -5.858 1.00 45.62 104 SER A CA 1
ATOM 817 C C . SER A 1 104 ? 17.457 -11.581 -6.469 1.00 45.62 104 SER A C 1
ATOM 819 O O . SER A 1 104 ? 17.617 -12.248 -7.492 1.00 45.62 104 SER A O 1
ATOM 821 N N . ALA A 1 105 ? 18.469 -10.969 -5.850 1.00 44.62 105 ALA A N 1
ATOM 822 C CA . ALA A 1 105 ? 19.880 -11.137 -6.194 1.00 44.62 105 ALA A CA 1
ATOM 823 C C . ALA A 1 105 ? 20.587 -12.116 -5.242 1.00 44.62 105 ALA A C 1
ATOM 825 O O . ALA A 1 105 ? 21.700 -11.849 -4.799 1.00 44.62 105 ALA A O 1
ATOM 826 N N . LEU A 1 106 ? 20.000 -13.286 -4.959 1.00 45.94 106 LEU A N 1
ATOM 827 C CA . LEU A 1 106 ? 20.829 -14.418 -4.541 1.00 45.94 106 LEU A CA 1
ATOM 828 C C . LEU A 1 106 ? 21.409 -15.058 -5.811 1.00 45.94 106 LEU A C 1
ATOM 830 O O . LEU A 1 106 ? 20.801 -15.899 -6.471 1.00 45.94 106 LEU A O 1
ATOM 834 N N . PHE A 1 107 ? 22.559 -14.521 -6.210 1.00 44.50 107 PHE A N 1
ATOM 835 C CA . PHE A 1 107 ? 23.443 -14.933 -7.301 1.00 44.50 107 PHE A CA 1
ATOM 836 C C . PHE A 1 107 ? 23.069 -16.269 -7.994 1.00 44.50 107 PHE A C 1
ATOM 838 O O . PHE A 1 107 ? 23.432 -17.356 -7.549 1.00 44.50 107 PHE A O 1
ATOM 845 N N . ARG A 1 108 ? 22.386 -16.175 -9.147 1.00 48.34 108 ARG A N 1
ATOM 846 C CA . ARG A 1 108 ? 22.175 -17.262 -10.132 1.00 48.34 108 ARG A CA 1
ATOM 847 C C . ARG A 1 108 ? 21.342 -18.483 -9.695 1.00 48.34 108 ARG A C 1
ATOM 849 O O . ARG A 1 108 ? 21.302 -19.459 -10.448 1.00 48.34 108 ARG A O 1
ATOM 856 N N . GLN A 1 109 ? 20.640 -18.457 -8.563 1.00 52.69 109 GLN A N 1
ATOM 857 C CA . GLN A 1 109 ? 19.707 -19.531 -8.184 1.00 52.69 109 GLN A CA 1
ATOM 858 C C . GLN A 1 109 ? 18.284 -18.958 -8.074 1.00 52.69 109 GLN A C 1
ATOM 860 O O . GLN A 1 109 ? 18.030 -18.067 -7.276 1.00 52.69 109 GLN A O 1
ATOM 865 N N . GLY A 1 110 ? 17.343 -19.430 -8.899 1.00 51.38 110 GLY A N 1
ATOM 866 C CA . GLY A 1 110 ? 15.946 -18.970 -8.843 1.00 51.38 110 GLY A CA 1
ATOM 867 C C . GLY A 1 110 ? 15.240 -19.354 -7.531 1.00 51.38 110 GLY A C 1
ATOM 868 O O . GLY A 1 110 ? 15.602 -20.362 -6.920 1.00 51.38 110 GLY A O 1
ATOM 869 N N . LYS A 1 111 ? 14.190 -18.606 -7.141 1.00 53.69 111 LYS A N 1
ATOM 870 C CA . LYS A 1 111 ? 13.425 -18.755 -5.874 1.00 53.69 111 LYS A CA 1
ATOM 871 C C . LYS A 1 111 ? 13.065 -20.215 -5.523 1.00 53.69 111 LYS A C 1
ATOM 873 O O . LYS A 1 111 ? 13.170 -20.633 -4.376 1.00 53.69 111 LYS A O 1
ATOM 878 N N . LYS A 1 112 ? 12.742 -21.038 -6.529 1.00 52.88 112 LYS A N 1
ATOM 879 C CA . LYS A 1 112 ? 12.397 -22.466 -6.368 1.00 52.88 112 LYS A CA 1
ATOM 880 C C . LYS A 1 112 ? 13.556 -23.348 -5.874 1.00 52.88 112 LYS A C 1
ATOM 882 O O . LYS A 1 112 ? 13.321 -24.336 -5.192 1.00 52.88 112 LYS A O 1
ATOM 887 N N . LYS A 1 113 ? 14.807 -23.010 -6.207 1.00 51.34 113 LYS A N 1
ATOM 888 C CA . LYS A 1 113 ? 15.994 -23.742 -5.731 1.00 51.34 113 LYS A CA 1
ATOM 889 C C . LYS A 1 113 ? 16.406 -23.350 -4.313 1.00 51.34 113 LYS A C 1
ATOM 891 O O . LYS A 1 113 ? 16.998 -24.179 -3.633 1.00 51.34 113 LYS A O 1
ATOM 896 N N . PHE A 1 114 ? 16.092 -22.129 -3.876 1.00 54.75 114 PHE A N 1
ATOM 897 C CA . PHE A 1 114 ? 16.351 -21.688 -2.505 1.00 54.75 114 PHE A CA 1
ATOM 898 C C . PHE A 1 114 ? 15.542 -22.519 -1.502 1.00 54.75 114 PHE A C 1
ATOM 900 O O . PHE A 1 114 ? 16.122 -23.076 -0.578 1.00 54.75 114 PHE A O 1
ATOM 907 N N . ILE A 1 115 ? 14.246 -22.715 -1.773 1.00 55.22 115 ILE A N 1
ATOM 908 C CA . ILE A 1 115 ? 13.351 -23.533 -0.935 1.00 55.22 115 ILE A CA 1
ATOM 909 C C . ILE A 1 115 ? 13.889 -24.968 -0.777 1.00 55.22 115 ILE A C 1
ATOM 911 O O . ILE A 1 115 ? 13.977 -25.484 0.335 1.00 55.22 115 ILE A O 1
ATOM 915 N N . ASN A 1 116 ? 14.363 -25.578 -1.868 1.00 53.94 116 ASN A N 1
ATOM 916 C CA . ASN A 1 116 ? 14.941 -26.926 -1.824 1.00 53.94 116 ASN A CA 1
ATOM 917 C C . ASN A 1 116 ? 16.309 -26.984 -1.113 1.00 53.94 116 ASN A C 1
ATOM 919 O O . ASN A 1 116 ? 16.708 -28.042 -0.636 1.00 53.94 116 ASN A O 1
ATOM 923 N N . SER A 1 117 ? 17.053 -25.873 -1.055 1.00 50.97 117 SER A N 1
ATOM 924 C CA . SER A 1 117 ? 18.331 -25.800 -0.331 1.00 50.97 117 SER A CA 1
ATOM 925 C C . SER A 1 117 ? 18.121 -25.594 1.169 1.00 50.97 117 SER A C 1
ATOM 927 O O . SER A 1 117 ? 18.923 -26.075 1.965 1.00 50.97 117 SER A O 1
ATOM 929 N N . THR A 1 118 ? 17.040 -24.915 1.563 1.00 49.72 118 THR A N 1
ATOM 930 C CA . THR A 1 118 ? 16.669 -24.740 2.972 1.00 49.72 118 THR A CA 1
ATOM 931 C C . THR A 1 118 ? 16.100 -26.015 3.598 1.00 49.72 118 THR A C 1
ATOM 933 O O . THR A 1 118 ? 16.313 -26.231 4.786 1.00 49.72 118 THR A O 1
ATOM 936 N N . GLU A 1 119 ? 15.485 -26.917 2.820 1.00 44.19 119 GLU A N 1
ATOM 937 C CA . GLU A 1 119 ? 15.111 -28.260 3.310 1.00 44.19 119 GLU A CA 1
ATOM 938 C C . GLU A 1 119 ? 16.329 -29.131 3.667 1.00 44.19 119 GLU A C 1
ATOM 940 O O . GLU A 1 119 ? 16.232 -29.978 4.549 1.00 44.19 119 GLU A O 1
ATOM 945 N N . LEU A 1 120 ? 17.492 -28.893 3.050 1.00 42.69 120 LEU A N 1
ATOM 946 C CA . LEU A 1 120 ? 18.735 -29.611 3.363 1.00 42.69 120 LEU A CA 1
ATOM 947 C C . LEU A 1 120 ? 19.538 -28.992 4.517 1.00 42.69 120 LEU A C 1
ATOM 949 O O . LEU A 1 120 ? 20.442 -29.648 5.018 1.00 42.69 120 LEU A O 1
ATOM 953 N N . GLN A 1 121 ? 19.222 -27.768 4.954 1.00 45.47 121 GLN A N 1
ATOM 954 C CA . GLN A 1 121 ? 19.926 -27.095 6.060 1.00 45.47 121 GLN A CA 1
ATOM 955 C C . GLN A 1 121 ? 19.065 -26.882 7.313 1.00 45.47 121 GLN A C 1
ATOM 957 O O . GLN A 1 121 ? 19.611 -26.615 8.381 1.00 45.47 121 GLN A O 1
ATOM 962 N N . ALA A 1 122 ? 17.740 -27.054 7.237 1.00 42.47 122 ALA A N 1
ATOM 963 C CA . ALA A 1 122 ? 16.869 -27.022 8.416 1.00 42.47 122 ALA A CA 1
ATOM 964 C C . ALA A 1 122 ? 17.122 -28.195 9.388 1.00 42.47 122 ALA A C 1
ATOM 966 O O . ALA A 1 122 ? 16.787 -28.085 10.563 1.00 42.47 122 ALA A O 1
ATOM 967 N N . ALA A 1 123 ? 17.746 -29.287 8.926 1.00 43.50 123 ALA A N 1
ATOM 968 C CA . ALA A 1 123 ? 18.157 -30.407 9.776 1.00 43.50 123 ALA A CA 1
ATOM 969 C C . ALA A 1 123 ? 19.400 -30.105 10.639 1.00 43.50 123 ALA A C 1
ATOM 971 O O . ALA A 1 123 ? 19.606 -30.778 11.643 1.00 43.50 123 ALA A O 1
ATOM 972 N N . ASP A 1 124 ? 20.181 -29.074 10.293 1.00 44.75 124 ASP A N 1
ATOM 973 C CA . ASP A 1 124 ? 21.434 -28.730 10.983 1.00 44.75 124 ASP A CA 1
ATOM 974 C C . ASP A 1 124 ? 21.303 -27.492 11.896 1.00 44.75 124 ASP A C 1
ATOM 976 O O . ASP A 1 124 ? 22.269 -27.099 12.549 1.00 44.75 124 ASP A O 1
ATOM 980 N N . PHE A 1 125 ? 20.125 -26.853 11.944 1.00 41.28 125 PHE A N 1
ATOM 981 C CA . PHE A 1 125 ? 19.906 -25.580 12.654 1.00 41.28 125 PHE A CA 1
ATOM 982 C C . PHE A 1 125 ? 19.041 -25.671 13.921 1.00 41.28 125 PHE A C 1
ATOM 984 O O . PHE A 1 125 ? 18.811 -24.650 14.571 1.00 41.28 125 PHE A O 1
ATOM 991 N N . PHE A 1 126 ? 18.596 -26.869 14.304 1.00 32.31 126 PHE A N 1
ATOM 992 C CA . PHE A 1 126 ? 17.932 -27.110 15.586 1.00 32.31 126 PHE A CA 1
ATOM 993 C C . PHE A 1 126 ? 18.758 -28.096 16.429 1.00 32.31 126 PHE A C 1
ATOM 995 O O . PHE A 1 126 ? 18.859 -29.258 16.035 1.00 32.31 126 PHE A O 1
ATOM 1002 N N . PRO A 1 127 ? 19.359 -27.676 17.561 1.00 40.94 127 PRO A N 1
ATOM 1003 C CA . PRO A 1 127 ? 19.610 -28.5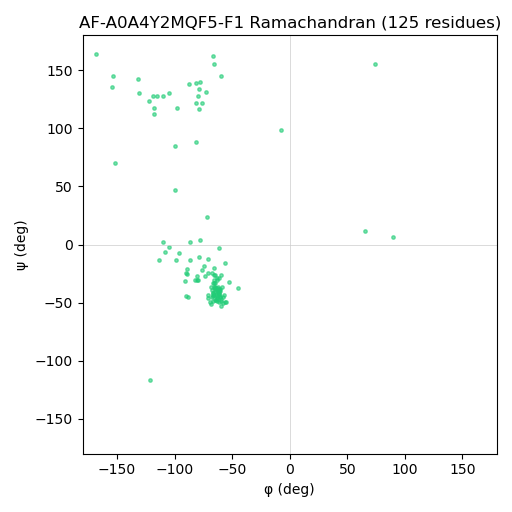88 18.673 1.00 40.94 127 PRO A CA 1
ATOM 1004 C C . PRO A 1 127 ? 18.303 -28.993 19.371 1.00 40.94 127 PRO A C 1
ATOM 1006 O O . PRO A 1 127 ? 17.348 -28.178 19.381 1.00 40.94 127 PRO A O 1
#

Radius of gyration: 20.13 Å; Cα contacts (8 Å, |Δi|>4): 59; chains: 1; bounding box: 41×46×56 Å

Secondary structure (DSSP, 8-state):
--THHHHHHHHT-HHHHHHHHHHHHHHHHHTT------SS-HHHHHHHHHHHHHTT-S------S-HHHHHHHHHH---TTSS-HHHHHHHHHHHHHH--TT---STT--HHHHHHHHTTTTTSS--

Solvent-accessible surface area (backbone atoms only — not comparable to full-atom values): 8042 Å² total; per-residue (Å²): 135,78,76,65,71,55,57,56,61,43,62,72,32,66,72,50,42,52,51,51,52,51,52,51,47,55,52,44,43,71,76,69,44,92,76,83,83,65,91,73,61,55,57,62,51,51,48,53,51,45,57,59,48,38,80,80,38,100,75,74,88,86,87,80,88,58,67,63,48,58,54,53,40,63,72,69,51,87,56,82,80,80,54,55,72,67,59,48,49,51,52,53,48,48,44,74,64,51,33,56,100,90,52,58,78,49,82,95,56,57,74,75,55,51,59,62,51,48,68,73,47,61,76,78,73,62,134

pLDDT: mean 73.37, std 17.92, range [32.31, 97.06]